Protein AF-A0A482R9D9-F1 (afdb_monomer)

Sequence (115 aa):
MQRAQAAQKQSKVKNYYKILDVPRTASDQAIKKAFRKLALEWHPDKHPESTREQAEARFKDIGEAYEVLSDAEKRARYALAQRARARARVSIAVRHSRSTRNTRHPHSACACLQV

Mean predicted aligned error: 15.22 Å

Secondary structure (DSSP, 8-state):
---SSSSGGGS----HHHHTT--TT--HHHHHHHHHHHHHHT-TTSS-HHHHHHHHHHHHHHHHHHHHHS-HHHHHHHHHHHHHHHHTTTTSSSSSSS--S--------------

Nearest PDB structures (foldseek):
  5vso-assembly1_A  TM=8.821E-01  e=4.782E-05  Saccharomyces cerevisiae S288C
  6yxy-assembly1_BK  TM=8.591E-01  e=1.954E-04  Trypanosoma brucei brucei
  4j7z-assembly3_C  TM=9.010E-01  e=2.778E-04  Thermus thermophilus HB8
  8j07-assembly1_u  TM=9.062E-01  e=4.993E-04  Homo sapiens
  7aoi-assembly1_BK  TM=9.151E-01  e=2.735E-03  Trypanosoma brucei

Foldseek 3Di:
DPDPPPVVVPPPPPPLCVLLVHDLPDDLVSLVVSLVVLCVVLPLVVDPPVCVVVSVVSNVSSVVSNVQPNDPVSSVVVVVVVVVVVVVVPPPPPPPPPPDPDDDDDPPDPDDDDD

Solvent-accessible surface area (backbone atoms only — not comparable to full-atom values): 7454 Å² total; per-residue (Å²): 142,87,78,77,74,74,70,70,75,76,73,74,79,72,57,42,43,68,70,54,72,42,63,95,82,58,52,66,69,54,54,56,51,36,49,55,52,51,52,64,71,37,33,62,88,84,40,61,79,92,46,31,66,60,23,52,54,49,45,52,55,42,52,56,28,44,66,47,59,69,33,70,65,55,40,49,53,50,52,50,52,50,53,55,57,51,61,70,64,73,74,78,79,80,79,78,86,82,79,88,87,80,80,81,82,79,89,75,74,93,78,82,77,91,130

Radius of gyration: 27.69 Å; Cα contacts (8 Å, |Δi|>4): 59; chains: 1; bounding box: 43×85×58 Å

Structure (mmCIF, N/CA/C/O backbone):
data_AF-A0A482R9D9-F1
#
_entry.id   AF-A0A482R9D9-F1
#
loop_
_atom_site.group_PDB
_atom_site.id
_atom_site.type_symbol
_atom_site.label_atom_id
_atom_site.label_alt_id
_atom_site.label_comp_id
_atom_site.label_asym_id
_atom_site.label_entity_id
_atom_site.label_seq_id
_atom_site.pdbx_PDB_ins_code
_atom_site.Cartn_x
_atom_site.Cartn_y
_atom_site.Cartn_z
_atom_site.occupancy
_atom_site.B_iso_or_equiv
_atom_site.auth_seq_id
_atom_site.auth_comp_id
_atom_site.auth_asym_id
_atom_site.auth_atom_id
_atom_site.pdbx_PDB_model_num
ATOM 1 N N . MET A 1 1 ? 16.441 -2.016 30.733 1.00 50.41 1 MET A N 1
ATOM 2 C CA . MET A 1 1 ? 15.624 -2.922 29.887 1.00 50.41 1 MET A CA 1
ATOM 3 C C . MET A 1 1 ? 15.366 -2.305 28.502 1.00 50.41 1 MET A C 1
ATOM 5 O O . MET A 1 1 ? 14.240 -1.956 28.188 1.00 50.41 1 MET A O 1
ATOM 9 N N . GLN A 1 2 ? 16.392 -2.138 27.655 1.00 55.41 2 GLN A N 1
ATOM 10 C CA . GLN A 1 2 ? 16.244 -1.537 26.311 1.00 55.41 2 GLN A CA 1
ATOM 11 C C . GLN A 1 2 ? 17.060 -2.323 25.274 1.00 55.41 2 GLN A C 1
ATOM 13 O O . GLN A 1 2 ? 18.058 -1.847 24.750 1.00 55.41 2 GLN A O 1
ATOM 18 N N . ARG A 1 3 ? 16.691 -3.583 25.020 1.00 53.22 3 ARG A N 1
ATOM 19 C CA . ARG A 1 3 ? 17.306 -4.392 23.943 1.00 53.22 3 ARG A CA 1
ATOM 20 C C . ARG A 1 3 ? 16.300 -5.164 23.077 1.00 53.22 3 ARG A C 1
ATOM 22 O O . ARG A 1 3 ? 16.701 -5.821 22.128 1.00 53.22 3 ARG A O 1
ATOM 29 N N . ALA A 1 4 ? 14.994 -5.025 23.324 1.00 57.03 4 ALA A N 1
ATOM 30 C CA . ALA A 1 4 ? 13.946 -5.743 22.583 1.00 57.03 4 ALA A CA 1
ATOM 31 C C . ALA A 1 4 ? 13.437 -5.020 21.313 1.00 57.03 4 ALA A C 1
ATOM 33 O O . ALA A 1 4 ? 12.684 -5.598 20.532 1.00 57.03 4 ALA A O 1
ATOM 34 N N . GLN A 1 5 ? 13.833 -3.764 21.077 1.00 56.53 5 GLN A N 1
ATOM 35 C CA . GLN A 1 5 ? 13.235 -2.925 20.023 1.00 56.53 5 GLN A CA 1
ATOM 36 C C . GLN A 1 5 ? 14.002 -2.914 18.686 1.00 56.53 5 GLN A C 1
ATOM 38 O O . GLN A 1 5 ? 13.522 -2.340 17.710 1.00 56.53 5 GLN A O 1
ATOM 43 N N . ALA A 1 6 ? 15.167 -3.564 18.595 1.00 50.94 6 ALA A N 1
ATOM 44 C CA . ALA A 1 6 ? 15.966 -3.582 17.364 1.00 50.94 6 ALA A CA 1
ATOM 45 C C . ALA A 1 6 ? 15.530 -4.667 16.355 1.00 50.94 6 ALA A C 1
ATOM 47 O O . ALA A 1 6 ? 15.716 -4.490 15.154 1.00 50.94 6 ALA A O 1
ATOM 48 N N . ALA A 1 7 ? 14.894 -5.753 16.812 1.00 52.06 7 ALA A N 1
ATOM 49 C CA . ALA A 1 7 ? 14.486 -6.868 15.948 1.00 52.06 7 ALA A CA 1
ATOM 50 C C . ALA A 1 7 ? 13.124 -6.656 15.255 1.00 52.06 7 ALA A C 1
ATOM 52 O O . ALA A 1 7 ? 12.888 -7.179 14.169 1.00 52.06 7 ALA A O 1
ATOM 53 N N . GLN A 1 8 ? 12.228 -5.846 15.832 1.00 55.16 8 GLN A N 1
ATOM 54 C CA . GLN A 1 8 ? 10.879 -5.639 15.279 1.00 55.16 8 GLN A CA 1
ATOM 55 C C . GLN A 1 8 ? 10.844 -4.677 14.078 1.00 55.16 8 GLN A C 1
ATOM 57 O O . GLN A 1 8 ? 9.853 -4.620 13.354 1.00 55.16 8 GLN A O 1
ATOM 62 N N . LYS A 1 9 ? 11.927 -3.931 13.823 1.00 51.56 9 LYS A N 1
ATOM 63 C CA . LYS A 1 9 ? 11.996 -2.960 12.716 1.00 51.56 9 LYS A CA 1
ATOM 64 C C . LYS A 1 9 ? 12.186 -3.597 11.334 1.00 51.56 9 LYS A C 1
ATOM 66 O O . LYS A 1 9 ? 12.034 -2.902 10.335 1.00 51.56 9 LYS A O 1
ATOM 71 N N . GLN A 1 10 ? 12.507 -4.890 11.251 1.00 47.66 10 GLN A N 1
ATOM 72 C CA . GLN A 1 10 ? 12.874 -5.536 9.982 1.00 47.66 10 GLN A CA 1
ATOM 73 C C . GLN A 1 10 ? 11.748 -6.333 9.306 1.00 47.66 10 GLN A C 1
ATOM 75 O O . GLN A 1 10 ? 11.897 -6.717 8.148 1.00 47.66 10 GLN A O 1
ATOM 80 N N . SER A 1 11 ? 10.606 -6.564 9.959 1.00 45.25 11 SER A N 1
ATOM 81 C CA . SER A 1 11 ? 9.610 -7.530 9.465 1.00 45.25 11 SER A CA 1
ATOM 82 C C . SER A 1 11 ? 8.280 -6.942 9.000 1.00 45.25 11 SER A C 1
ATOM 84 O O . SER A 1 11 ? 7.402 -7.704 8.603 1.00 45.25 11 SER A O 1
ATOM 86 N N . LYS A 1 12 ? 8.110 -5.614 8.932 1.00 55.97 12 LYS A N 1
ATOM 87 C CA . LYS A 1 12 ? 6.963 -5.032 8.215 1.00 55.97 12 LYS A CA 1
ATOM 88 C C . LYS A 1 12 ? 7.370 -4.622 6.805 1.00 55.97 12 LYS A C 1
ATOM 90 O O . LYS A 1 12 ? 7.306 -3.458 6.430 1.00 55.97 12 LYS A O 1
ATOM 95 N N . VAL A 1 13 ? 7.733 -5.608 5.979 1.00 56.97 13 VAL A N 1
ATOM 96 C CA . VAL A 1 13 ? 7.576 -5.455 4.525 1.00 56.97 13 VAL A CA 1
ATOM 97 C C . VAL A 1 13 ? 6.069 -5.395 4.273 1.00 56.97 13 VAL A C 1
ATOM 99 O O . VAL A 1 13 ? 5.420 -6.406 4.000 1.00 56.97 13 VAL A O 1
ATOM 102 N N . LYS A 1 14 ? 5.481 -4.211 4.483 1.00 66.81 14 LYS A N 1
ATOM 103 C CA . LYS A 1 14 ? 4.061 -3.963 4.260 1.00 66.81 14 LYS A CA 1
ATOM 104 C C . LYS A 1 14 ? 3.793 -4.223 2.785 1.00 66.81 14 LYS A C 1
ATOM 106 O O . LYS A 1 14 ? 4.326 -3.557 1.900 1.00 66.81 14 LYS A O 1
ATOM 111 N N . ASN A 1 15 ? 2.998 -5.247 2.507 1.00 81.25 15 ASN A N 1
ATOM 112 C CA . ASN A 1 15 ? 2.552 -5.513 1.151 1.00 81.25 15 ASN A CA 1
ATOM 113 C C . ASN A 1 15 ? 1.437 -4.515 0.830 1.00 81.25 15 ASN A C 1
ATOM 115 O O . ASN A 1 15 ? 0.270 -4.819 1.048 1.00 81.25 15 ASN A O 1
ATOM 119 N N . TYR A 1 16 ? 1.795 -3.337 0.317 1.00 83.31 16 TYR A N 1
ATOM 120 C CA . TYR A 1 16 ? 0.852 -2.265 -0.032 1.00 83.31 16 TYR A CA 1
ATOM 121 C C . TYR A 1 16 ? -0.272 -2.732 -0.970 1.00 83.31 16 TYR A C 1
ATOM 123 O O . TYR A 1 16 ? -1.428 -2.365 -0.791 1.00 83.31 16 TYR A O 1
ATOM 131 N N . TYR A 1 17 ? 0.046 -3.650 -1.885 1.00 84.50 17 TYR A N 1
ATOM 132 C CA . TYR A 1 17 ? -0.930 -4.320 -2.748 1.00 84.50 17 TYR A CA 1
ATOM 133 C C . TYR A 1 17 ? -1.989 -5.115 -1.966 1.00 84.50 17 TYR A C 1
ATOM 135 O O . TYR A 1 17 ? -3.152 -5.104 -2.340 1.00 84.50 17 TYR A O 1
ATOM 143 N N . LYS A 1 18 ? -1.612 -5.765 -0.855 1.00 84.62 18 LYS A N 1
ATOM 144 C CA . LYS A 1 18 ? -2.554 -6.509 -0.000 1.00 84.62 18 LYS A CA 1
ATOM 145 C C . LYS A 1 18 ? -3.402 -5.591 0.881 1.00 84.62 18 LYS A C 1
ATOM 147 O O . LYS A 1 18 ? -4.501 -5.968 1.243 1.00 84.62 18 LYS A O 1
ATOM 152 N N . ILE A 1 19 ? -2.888 -4.417 1.253 1.00 86.50 19 ILE A N 1
ATOM 153 C CA . ILE A 1 19 ? -3.621 -3.452 2.091 1.00 86.50 19 ILE A CA 1
ATOM 154 C C . ILE A 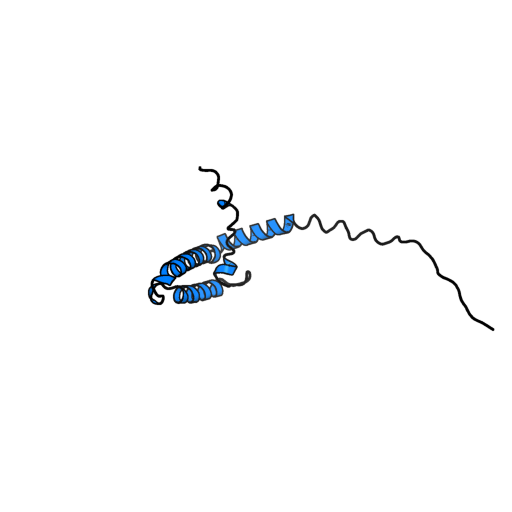1 19 ? -4.747 -2.794 1.288 1.00 86.50 19 ILE A C 1
ATOM 156 O O . ILE A 1 19 ? -5.839 -2.610 1.808 1.00 86.50 19 ILE A O 1
ATOM 160 N N . LEU A 1 20 ? -4.479 -2.471 0.021 1.00 85.75 20 LEU A N 1
ATOM 161 C CA . LEU A 1 20 ? -5.470 -1.906 -0.896 1.00 85.75 20 LEU A CA 1
ATOM 162 C C . LEU A 1 20 ? -6.340 -2.966 -1.592 1.00 85.75 20 LEU A C 1
ATOM 164 O O . LEU A 1 20 ? -7.180 -2.597 -2.404 1.00 85.75 20 LEU A O 1
ATOM 168 N N . ASP A 1 21 ? -6.111 -4.252 -1.314 1.00 84.69 21 ASP A N 1
ATOM 169 C CA . ASP A 1 21 ? -6.758 -5.389 -1.983 1.00 84.69 21 ASP A CA 1
ATOM 170 C C . ASP A 1 21 ? -6.676 -5.322 -3.523 1.00 84.69 21 ASP A C 1
ATOM 172 O O . ASP A 1 21 ? -7.627 -5.575 -4.259 1.00 84.69 21 ASP A O 1
ATOM 176 N N . VAL A 1 22 ? -5.508 -4.929 -4.041 1.00 86.62 22 VAL A N 1
ATOM 177 C CA . VAL A 1 22 ? -5.270 -4.788 -5.484 1.00 86.62 22 VAL A CA 1
ATOM 178 C C . VAL A 1 22 ? -4.218 -5.775 -5.984 1.00 86.62 22 VAL A C 1
ATOM 180 O O . VAL A 1 22 ? -3.195 -6.005 -5.328 1.00 86.62 22 VAL A O 1
ATOM 183 N N . PRO A 1 23 ? -4.397 -6.333 -7.196 1.00 84.25 23 PRO A N 1
ATOM 184 C CA . PRO A 1 23 ? -3.374 -7.166 -7.802 1.00 84.25 23 PRO A CA 1
ATOM 185 C C . PRO A 1 23 ? -2.125 -6.340 -8.132 1.00 84.25 23 PRO A C 1
ATOM 187 O O . PRO A 1 23 ? -2.173 -5.135 -8.378 1.00 84.25 23 PRO A O 1
ATOM 190 N N . ARG A 1 24 ? -0.972 -7.011 -8.208 1.00 78.44 24 ARG A N 1
ATOM 191 C CA . ARG A 1 24 ? 0.323 -6.375 -8.529 1.00 78.44 24 ARG A CA 1
ATOM 192 C C . ARG A 1 24 ? 0.378 -5.773 -9.938 1.00 78.44 24 ARG A C 1
ATOM 194 O O . ARG A 1 24 ? 1.260 -4.971 -10.221 1.00 78.44 24 ARG A O 1
ATOM 201 N N . THR A 1 25 ? -0.557 -6.168 -10.796 1.00 79.75 25 THR A N 1
ATOM 202 C CA . THR A 1 25 ? -0.753 -5.696 -12.171 1.00 79.75 25 THR A CA 1
ATOM 203 C C . THR A 1 25 ? -1.793 -4.577 -12.282 1.00 79.75 25 THR A C 1
ATOM 205 O O . THR A 1 25 ? -2.073 -4.128 -13.388 1.00 79.75 25 THR A O 1
ATOM 208 N N . ALA A 1 26 ? -2.388 -4.128 -11.170 1.00 81.19 26 ALA A N 1
ATOM 209 C CA . ALA A 1 26 ? -3.451 -3.125 -11.181 1.00 81.19 26 ALA A CA 1
ATOM 210 C C . ALA A 1 26 ? -2.982 -1.789 -11.774 1.00 81.19 26 ALA A C 1
ATOM 212 O O . ALA A 1 26 ? -1.929 -1.280 -11.400 1.00 81.19 26 ALA A O 1
ATOM 213 N N . SER A 1 27 ? -3.782 -1.168 -12.639 1.00 84.56 27 SER A N 1
ATOM 214 C CA . SER A 1 27 ? -3.523 0.195 -13.121 1.00 84.56 27 SER A CA 1
ATOM 215 C C . SER A 1 27 ? -3.767 1.243 -12.029 1.00 84.56 27 SER A C 1
ATOM 217 O O . SER A 1 27 ? -4.515 1.016 -11.078 1.00 84.56 27 SER A O 1
ATOM 219 N N . ASP A 1 28 ? -3.199 2.434 -12.198 1.00 84.88 28 ASP A N 1
ATOM 220 C CA . ASP A 1 28 ? -3.364 3.578 -11.288 1.00 84.88 28 ASP A CA 1
ATOM 221 C C . ASP A 1 28 ? -4.835 3.944 -11.048 1.00 84.88 28 ASP A C 1
ATOM 223 O O . ASP A 1 28 ? -5.231 4.311 -9.941 1.00 84.88 28 ASP A O 1
ATOM 227 N N . GLN A 1 29 ? -5.689 3.769 -12.061 1.00 86.75 29 GLN A N 1
ATOM 228 C CA . GLN A 1 29 ? -7.134 3.947 -11.916 1.00 86.75 29 GLN A CA 1
ATOM 229 C C . GLN A 1 29 ? -7.769 2.941 -10.945 1.00 86.75 29 GLN A C 1
ATOM 231 O O . GLN A 1 29 ? -8.663 3.313 -10.185 1.00 86.75 29 GLN A O 1
ATOM 236 N N . ALA A 1 30 ? -7.320 1.683 -10.944 1.00 88.19 30 ALA A N 1
ATOM 237 C CA . ALA A 1 30 ? -7.823 0.660 -10.030 1.00 88.19 30 ALA A CA 1
ATOM 238 C C . ALA A 1 30 ? -7.378 0.942 -8.588 1.00 88.19 30 ALA A C 1
ATOM 240 O O . ALA A 1 30 ? -8.194 0.853 -7.675 1.00 88.19 30 ALA A O 1
ATOM 241 N N . ILE A 1 31 ? -6.132 1.390 -8.399 1.00 88.12 31 ILE A N 1
ATOM 242 C CA . ILE A 1 31 ? -5.599 1.824 -7.098 1.00 88.12 31 ILE A CA 1
ATOM 243 C C . ILE A 1 31 ? -6.411 3.000 -6.537 1.00 88.12 31 ILE A C 1
ATOM 245 O O . ILE A 1 31 ? -6.853 2.958 -5.391 1.00 88.12 31 ILE A O 1
ATOM 249 N N . LYS A 1 32 ? -6.692 4.019 -7.362 1.00 88.69 32 LYS A N 1
ATOM 250 C CA . LYS A 1 32 ? -7.536 5.165 -6.978 1.00 88.69 32 LYS A CA 1
ATOM 251 C C . LYS A 1 32 ? -8.961 4.748 -6.612 1.00 88.69 32 LYS A C 1
ATOM 253 O O . LYS A 1 32 ? -9.522 5.265 -5.648 1.00 88.69 32 LYS A O 1
ATOM 258 N N . LYS A 1 33 ? -9.560 3.821 -7.367 1.00 90.62 33 LYS A N 1
ATOM 259 C CA . LYS A 1 33 ? -10.904 3.298 -7.071 1.00 90.62 33 LYS A CA 1
ATOM 260 C C . LYS A 1 33 ? -10.930 2.506 -5.760 1.00 90.62 33 LYS A C 1
ATOM 262 O O . LYS A 1 33 ? -11.851 2.708 -4.976 1.00 90.62 33 LYS A O 1
ATOM 267 N N . ALA A 1 34 ? -9.939 1.651 -5.515 1.00 90.81 34 ALA A N 1
ATOM 268 C CA . ALA A 1 34 ? -9.836 0.867 -4.284 1.00 90.81 34 ALA A CA 1
ATOM 269 C C . ALA A 1 34 ? -9.644 1.762 -3.051 1.00 90.81 34 ALA A C 1
ATOM 271 O O . ALA A 1 34 ? -10.377 1.623 -2.077 1.00 90.81 34 ALA A O 1
ATOM 272 N N . PHE A 1 35 ? -8.748 2.754 -3.135 1.00 90.31 35 PHE A N 1
ATOM 273 C CA . PHE A 1 35 ? -8.535 3.738 -2.069 1.00 90.31 35 PHE A CA 1
ATOM 274 C C . PHE A 1 35 ? -9.830 4.462 -1.681 1.00 90.31 35 PHE A C 1
ATOM 276 O O . PHE A 1 35 ? -10.153 4.552 -0.504 1.00 90.31 35 PHE A O 1
ATOM 283 N N . ARG A 1 36 ? -10.608 4.930 -2.667 1.00 89.56 36 ARG A N 1
ATOM 284 C CA . ARG A 1 36 ? -11.881 5.625 -2.410 1.00 89.56 36 ARG A CA 1
ATOM 285 C C . ARG A 1 36 ? -12.905 4.741 -1.700 1.00 89.56 36 ARG A C 1
ATOM 287 O O . ARG A 1 36 ? -13.601 5.233 -0.823 1.00 89.56 36 ARG A O 1
ATOM 294 N N . LYS A 1 37 ? -12.997 3.459 -2.069 1.00 89.81 37 LYS A N 1
ATOM 295 C CA . LYS A 1 37 ? -13.898 2.499 -1.410 1.00 89.81 37 LYS A CA 1
ATOM 296 C C . LYS A 1 37 ? -13.485 2.273 0.043 1.00 89.81 37 LYS A C 1
ATOM 298 O O . LYS A 1 37 ? -14.278 2.521 0.942 1.00 89.81 37 LYS A O 1
ATOM 303 N N . LEU A 1 38 ? -12.213 1.945 0.262 1.00 88.12 38 LEU A N 1
ATOM 304 C CA . LEU A 1 38 ? -11.675 1.673 1.594 1.00 88.12 38 LEU A CA 1
ATOM 305 C C . LEU A 1 38 ? -11.715 2.905 2.510 1.00 88.12 38 LEU A C 1
ATOM 307 O O . LEU A 1 38 ? -11.962 2.773 3.701 1.00 88.12 38 LEU A O 1
ATOM 311 N N . ALA A 1 39 ? -11.507 4.110 1.976 1.00 86.44 39 ALA A N 1
ATOM 312 C CA . ALA A 1 39 ? -11.599 5.346 2.751 1.00 86.44 39 ALA A CA 1
ATOM 313 C C . ALA A 1 39 ? -13.021 5.611 3.271 1.00 86.44 39 ALA A C 1
ATOM 315 O O . ALA A 1 39 ? -13.175 6.127 4.373 1.00 86.44 39 ALA A O 1
ATOM 316 N N . LEU A 1 40 ? -14.050 5.249 2.498 1.00 85.38 40 LEU A N 1
ATOM 317 C CA 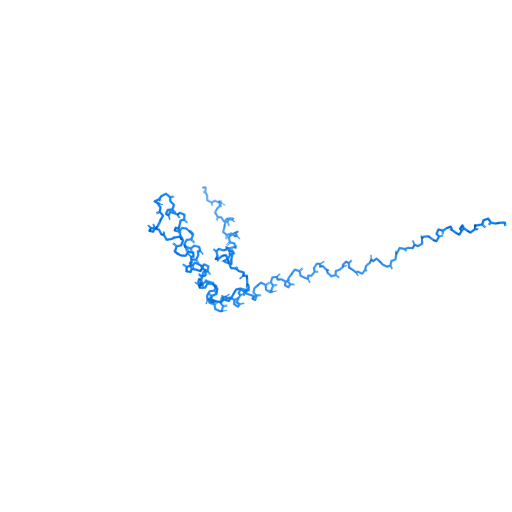. LEU A 1 40 ? -15.448 5.341 2.927 1.00 85.38 40 LEU A CA 1
ATOM 318 C C . LEU A 1 40 ? -15.798 4.249 3.943 1.00 85.38 40 LEU A C 1
ATOM 320 O O . LEU A 1 40 ? -16.549 4.506 4.880 1.00 85.38 40 LEU A O 1
ATOM 324 N N . GLU A 1 41 ? -15.244 3.048 3.767 1.00 83.00 41 GLU A N 1
ATOM 325 C CA . GLU A 1 41 ? -15.447 1.920 4.681 1.00 83.00 41 GLU A CA 1
ATOM 326 C C . GLU A 1 41 ? -14.782 2.141 6.036 1.00 83.00 41 GLU A C 1
ATOM 328 O O . GLU A 1 41 ? -15.373 1.800 7.050 1.00 83.00 41 GLU A O 1
ATOM 333 N N . TRP A 1 42 ? -13.587 2.730 6.075 1.00 85.94 42 TRP A N 1
ATOM 334 C CA . TRP A 1 42 ? -12.827 2.976 7.306 1.00 85.94 42 TRP A CA 1
ATOM 335 C C . TRP A 1 42 ? -12.964 4.416 7.821 1.00 85.94 42 TRP A C 1
ATOM 337 O O . TRP A 1 42 ? -12.107 4.895 8.562 1.00 85.94 42 TRP A O 1
ATOM 347 N N . HIS A 1 43 ? -14.028 5.127 7.440 1.00 79.88 43 HIS A N 1
ATOM 348 C CA . HIS A 1 43 ? -14.243 6.499 7.890 1.00 79.88 43 HIS A CA 1
ATOM 349 C C . HIS A 1 43 ? -14.716 6.537 9.359 1.00 79.88 43 HIS A C 1
AT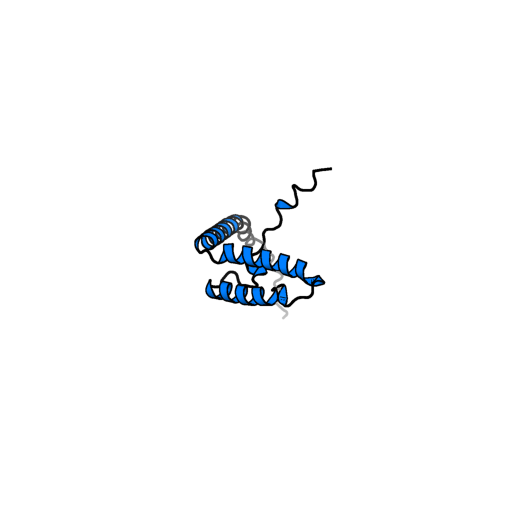OM 351 O O . HIS A 1 43 ? -15.715 5.890 9.684 1.00 79.88 43 HIS A O 1
ATOM 357 N N . PRO A 1 44 ? -14.076 7.323 10.248 1.00 76.12 44 PRO A N 1
ATOM 358 C CA . PRO A 1 44 ? -14.376 7.324 11.685 1.00 76.12 44 PRO A CA 1
ATOM 359 C C . PRO A 1 44 ? -15.771 7.867 12.045 1.00 76.12 44 PRO A C 1
ATOM 361 O O . PRO A 1 44 ? -16.206 7.686 13.172 1.00 76.12 44 PRO A O 1
ATOM 364 N N . ASP A 1 45 ? -16.472 8.506 11.103 1.00 80.25 45 ASP A N 1
ATOM 365 C CA . ASP A 1 45 ? -17.843 9.027 11.281 1.00 80.25 45 ASP A CA 1
ATOM 366 C C . ASP A 1 45 ? -18.925 7.934 11.261 1.00 80.25 45 ASP A C 1
ATOM 368 O O . ASP A 1 45 ? -19.969 8.075 11.884 1.00 80.25 45 ASP A O 1
ATOM 372 N N . LYS A 1 46 ? -18.687 6.822 10.550 1.00 71.56 46 LYS A N 1
ATOM 373 C CA . LYS A 1 46 ? -19.666 5.726 10.411 1.00 71.56 46 LYS A CA 1
ATOM 374 C C . LYS A 1 46 ? -19.450 4.590 11.411 1.00 71.56 46 LYS A C 1
ATOM 376 O O . LYS A 1 46 ? -20.245 3.653 11.432 1.00 71.56 46 LYS A O 1
ATOM 381 N N . HIS A 1 47 ? -18.385 4.658 12.208 1.00 70.12 47 HIS A N 1
ATOM 382 C CA . HIS A 1 47 ? -17.969 3.584 13.104 1.00 70.12 47 HIS A CA 1
ATOM 383 C C . HIS A 1 47 ? -18.106 3.994 14.569 1.00 70.12 47 HIS A C 1
ATOM 385 O O . HIS A 1 47 ? -17.683 5.092 14.930 1.00 70.12 47 HIS A O 1
ATOM 391 N N . PRO A 1 48 ? -18.649 3.117 15.430 1.00 72.75 48 PRO A N 1
ATOM 392 C CA . PRO A 1 48 ? -18.714 3.376 16.859 1.00 72.75 48 PRO A CA 1
ATOM 393 C C . PRO A 1 48 ? -17.304 3.524 17.444 1.00 72.75 48 PRO A C 1
ATOM 395 O O . PRO A 1 48 ? -16.335 2.920 16.969 1.00 72.75 48 PRO A O 1
ATOM 398 N N . GLU A 1 49 ? -17.204 4.310 18.511 1.00 66.06 49 GLU A N 1
ATOM 399 C CA . GLU A 1 49 ? -15.976 4.685 19.222 1.00 66.06 49 GLU A CA 1
ATOM 400 C C . GLU A 1 49 ? -15.043 3.506 19.562 1.00 66.06 49 GLU A C 1
ATOM 402 O O . GLU A 1 49 ? -13.825 3.648 19.468 1.00 66.06 49 GLU A O 1
ATOM 407 N N . SER A 1 50 ? -15.584 2.306 19.800 1.00 69.00 50 SER A N 1
ATOM 408 C CA . SER A 1 50 ? -14.812 1.071 20.027 1.00 69.00 50 SER A CA 1
ATOM 409 C C . SER A 1 50 ? -13.994 0.589 18.818 1.00 69.00 50 SER A C 1
ATOM 411 O O . SER A 1 50 ? -13.019 -0.143 18.974 1.00 69.00 50 SER A O 1
ATOM 413 N N . THR A 1 51 ? -14.378 0.980 17.602 1.00 73.12 51 THR A N 1
ATOM 414 C CA . THR A 1 51 ? -13.704 0.608 16.342 1.00 73.12 51 THR A CA 1
ATOM 415 C C . THR A 1 51 ? -12.940 1.765 15.703 1.00 73.12 51 THR A C 1
ATOM 417 O O . THR A 1 51 ? -12.235 1.562 14.714 1.00 73.12 51 THR A O 1
ATOM 420 N N . ARG A 1 52 ? -13.001 2.964 16.300 1.00 78.31 52 ARG A N 1
ATOM 421 C CA . ARG A 1 52 ? -12.347 4.177 15.791 1.00 78.31 52 ARG A CA 1
ATOM 422 C C . ARG A 1 52 ? -10.833 4.026 15.700 1.00 78.31 52 ARG A C 1
ATOM 424 O O . ARG A 1 52 ? -10.236 4.392 14.695 1.00 78.31 52 ARG A O 1
ATOM 431 N N . GLU A 1 53 ? -10.228 3.421 16.716 1.00 80.94 53 GLU A N 1
ATOM 432 C CA . GLU A 1 53 ? -8.780 3.199 16.777 1.00 80.94 53 GLU A CA 1
ATOM 433 C C . GLU A 1 53 ? -8.304 2.218 15.690 1.00 80.94 53 GLU A C 1
ATOM 435 O O . GLU A 1 53 ? -7.274 2.421 15.045 1.00 80.94 53 GLU A O 1
ATOM 440 N N . GLN A 1 54 ? -9.102 1.180 15.413 1.00 82.25 54 GLN A N 1
ATOM 441 C CA . GLN A 1 54 ? -8.818 0.229 14.337 1.00 82.25 54 GLN A CA 1
ATOM 442 C C . GLN A 1 54 ? -9.008 0.871 12.960 1.00 82.25 54 GLN A C 1
ATOM 444 O O . GLN A 1 54 ? -8.183 0.658 12.068 1.00 82.25 54 GLN A O 1
ATOM 449 N N . ALA A 1 55 ? -10.062 1.672 12.796 1.00 83.31 55 ALA A N 1
ATOM 450 C CA . ALA A 1 55 ? -10.331 2.407 11.569 1.00 83.31 55 ALA A CA 1
ATOM 451 C C . ALA A 1 55 ? -9.216 3.409 11.258 1.00 83.31 55 ALA A C 1
ATOM 453 O O . ALA A 1 55 ? -8.710 3.425 10.140 1.00 83.31 55 ALA A O 1
ATOM 454 N N . GLU A 1 56 ? -8.744 4.154 12.257 1.00 85.12 56 GLU A N 1
ATOM 455 C CA . GLU A 1 56 ? -7.626 5.087 12.114 1.00 85.12 56 GLU A CA 1
ATOM 456 C C . GLU A 1 56 ? -6.319 4.363 11.750 1.00 85.1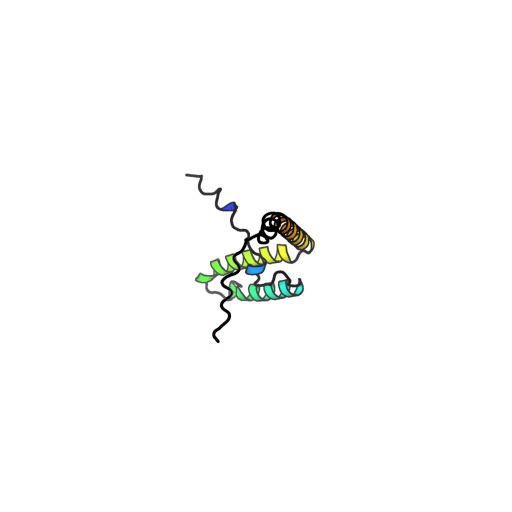2 56 GLU A C 1
ATOM 458 O O . GLU A 1 56 ? -5.619 4.762 10.812 1.00 85.12 56 GLU A O 1
ATOM 463 N N . ALA A 1 57 ? -6.016 3.244 12.418 1.00 86.00 57 ALA A N 1
ATOM 464 C CA . ALA A 1 57 ? -4.840 2.435 12.106 1.00 86.00 57 ALA A CA 1
ATOM 465 C C . ALA A 1 57 ? -4.875 1.901 10.661 1.00 86.00 57 ALA A C 1
ATOM 467 O O . ALA A 1 57 ? -3.874 1.977 9.941 1.00 86.00 57 ALA A O 1
ATOM 468 N N . ARG A 1 58 ? -6.034 1.400 10.210 1.00 85.31 58 ARG A N 1
ATOM 469 C CA . ARG A 1 58 ? -6.234 0.926 8.831 1.00 85.31 58 ARG A CA 1
ATOM 470 C C . ARG A 1 58 ? -6.158 2.065 7.826 1.00 85.31 58 ARG A C 1
ATOM 472 O O . ARG A 1 58 ? -5.473 1.917 6.816 1.00 85.31 58 ARG A O 1
ATOM 479 N N . PHE A 1 59 ? -6.787 3.198 8.117 1.00 87.44 59 PHE A N 1
ATOM 480 C CA . PHE A 1 59 ? -6.772 4.385 7.269 1.00 87.44 59 PHE A CA 1
ATOM 481 C C . PHE A 1 59 ? -5.344 4.894 7.043 1.00 87.44 59 PHE A C 1
ATOM 483 O O . PHE A 1 59 ? -4.957 5.184 5.910 1.00 87.44 59 PHE A O 1
ATOM 490 N N . LYS A 1 60 ? -4.516 4.899 8.095 1.00 87.69 60 LYS A N 1
ATOM 491 C CA . LYS A 1 60 ? -3.099 5.265 8.001 1.00 87.69 60 LYS A CA 1
ATOM 492 C C . LYS A 1 60 ? -2.304 4.307 7.107 1.00 87.69 60 LYS A C 1
ATOM 494 O O . LYS A 1 60 ? -1.537 4.758 6.258 1.00 87.69 60 LYS A O 1
ATOM 499 N N . ASP A 1 61 ? -2.498 2.994 7.258 1.00 88.56 61 ASP A N 1
ATOM 500 C CA . ASP A 1 61 ? -1.852 1.989 6.400 1.00 88.56 61 ASP A CA 1
ATOM 501 C C . ASP A 1 61 ? -2.329 2.091 4.928 1.00 88.56 61 ASP A C 1
ATOM 503 O O . ASP A 1 61 ? -1.523 1.923 4.010 1.00 88.56 61 ASP A O 1
ATOM 507 N N . ILE A 1 62 ? -3.609 2.407 4.686 1.00 89.00 62 ILE A N 1
ATOM 508 C CA . ILE A 1 62 ? -4.194 2.624 3.348 1.00 89.00 62 ILE A CA 1
ATOM 509 C C . ILE A 1 62 ? -3.611 3.878 2.678 1.00 89.00 62 ILE A C 1
ATOM 511 O O . ILE A 1 62 ? -3.251 3.831 1.499 1.00 89.00 62 ILE A O 1
ATOM 515 N N . GLY A 1 63 ? -3.481 4.983 3.419 1.00 89.06 63 GLY A N 1
ATOM 516 C CA . GLY A 1 63 ? -2.889 6.228 2.923 1.00 89.06 63 GLY A CA 1
ATOM 517 C C . GLY A 1 63 ? -1.423 6.059 2.524 1.00 89.06 63 GLY A C 1
ATOM 518 O O . GLY A 1 63 ? -1.038 6.428 1.414 1.00 89.06 63 GLY A O 1
ATOM 519 N N . GLU A 1 64 ? -0.628 5.407 3.378 1.00 87.38 64 GLU A N 1
ATOM 520 C CA . GLU A 1 64 ? 0.776 5.085 3.080 1.00 87.38 64 GLU A CA 1
ATOM 521 C C . GLU A 1 64 ? 0.890 4.193 1.828 1.00 87.38 64 GLU A C 1
ATOM 523 O O . GLU A 1 64 ? 1.731 4.428 0.960 1.00 87.38 64 GLU A O 1
ATOM 528 N N .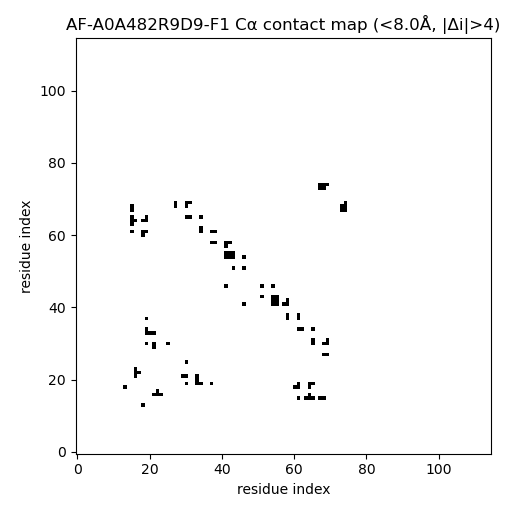 ALA A 1 65 ? 0.005 3.198 1.686 1.00 88.12 65 ALA A N 1
ATOM 529 C CA . ALA A 1 65 ? -0.031 2.334 0.509 1.00 88.12 65 ALA A CA 1
ATOM 530 C C . ALA A 1 65 ? -0.334 3.105 -0.782 1.00 88.12 65 ALA A C 1
ATOM 532 O O . ALA A 1 65 ? 0.315 2.876 -1.805 1.00 88.12 65 ALA A O 1
ATOM 533 N N . TYR A 1 66 ? -1.308 4.015 -0.741 1.00 89.25 66 TYR A N 1
ATOM 534 C CA . TYR A 1 66 ? -1.686 4.826 -1.892 1.00 89.25 66 TYR A CA 1
ATOM 535 C C . TYR A 1 66 ? -0.558 5.774 -2.316 1.00 89.25 66 TYR A C 1
ATOM 537 O O . TYR A 1 66 ? -0.253 5.849 -3.503 1.00 89.25 66 TYR A O 1
ATOM 545 N N . GLU A 1 67 ? 0.122 6.428 -1.374 1.00 85.81 67 GLU A N 1
ATOM 546 C CA . GLU A 1 67 ? 1.223 7.350 -1.686 1.00 85.81 67 GLU A CA 1
ATOM 547 C C . GLU A 1 67 ? 2.419 6.649 -2.356 1.00 85.81 67 GLU A C 1
ATOM 549 O O . GLU A 1 67 ? 3.103 7.222 -3.208 1.00 85.81 67 GLU A O 1
ATOM 554 N N . VAL A 1 68 ? 2.681 5.390 -1.996 1.00 83.19 68 VAL A N 1
ATOM 555 C CA . VAL A 1 68 ? 3.756 4.599 -2.611 1.00 83.19 68 VAL A CA 1
ATOM 556 C C . VAL A 1 68 ? 3.350 4.048 -3.981 1.00 83.19 68 VAL A C 1
ATOM 558 O O . VAL A 1 68 ? 4.200 3.930 -4.863 1.00 83.19 68 VAL A O 1
ATOM 561 N N . LEU A 1 69 ? 2.076 3.691 -4.170 1.00 82.00 69 LEU A N 1
ATOM 562 C CA . LEU A 1 69 ? 1.591 3.035 -5.390 1.00 82.00 69 LEU A CA 1
ATOM 563 C C . LEU A 1 69 ? 1.046 3.992 -6.455 1.00 82.00 69 LEU A C 1
ATOM 565 O O . LEU A 1 69 ? 1.004 3.602 -7.619 1.00 82.00 69 LEU A O 1
ATOM 569 N N . SER A 1 70 ? 0.634 5.204 -6.076 1.00 81.75 70 SER A N 1
ATOM 570 C CA . SER A 1 70 ? 0.137 6.232 -7.002 1.00 81.75 70 SER A CA 1
ATOM 571 C C . SER A 1 70 ? 1.256 6.951 -7.758 1.00 81.75 70 SER A C 1
ATOM 573 O O . SER A 1 70 ? 0.966 7.670 -8.713 1.00 81.75 70 SER A O 1
ATOM 575 N N . ASP A 1 71 ? 2.507 6.814 -7.319 1.00 82.69 71 ASP A N 1
ATOM 576 C CA . ASP A 1 71 ? 3.650 7.446 -7.962 1.00 82.69 71 ASP A CA 1
ATOM 577 C C . ASP A 1 71 ? 4.357 6.465 -8.912 1.00 82.69 71 ASP A C 1
ATOM 579 O O . ASP A 1 71 ? 4.801 5.377 -8.521 1.00 82.69 71 ASP A O 1
ATOM 583 N N . ALA A 1 72 ? 4.456 6.854 -10.185 1.00 75.44 72 ALA A N 1
ATOM 584 C CA . ALA A 1 72 ? 5.032 6.021 -11.237 1.00 75.44 72 ALA A CA 1
ATOM 585 C C . ALA A 1 72 ? 6.526 5.732 -11.002 1.00 75.44 72 ALA A C 1
ATOM 587 O O . ALA A 1 72 ? 7.004 4.641 -11.332 1.00 75.44 72 ALA A O 1
ATOM 588 N N . GLU A 1 73 ? 7.258 6.661 -10.383 1.00 76.88 73 GLU A N 1
ATOM 589 C CA . GLU A 1 73 ? 8.682 6.519 -10.097 1.00 76.88 73 GLU A CA 1
ATOM 590 C C . GLU A 1 73 ? 8.915 5.533 -8.944 1.00 76.88 73 GLU A C 1
ATOM 592 O O . GLU A 1 73 ? 9.715 4.597 -9.066 1.00 76.88 73 GLU A O 1
ATOM 597 N N . LYS A 1 74 ? 8.155 5.658 -7.848 1.00 75.69 74 LYS A N 1
ATOM 598 C CA . LYS A 1 74 ? 8.185 4.698 -6.729 1.00 75.69 74 LYS A CA 1
ATOM 599 C C . LYS A 1 74 ? 7.781 3.294 -7.186 1.00 75.69 74 LYS A C 1
ATOM 601 O O . LYS A 1 74 ? 8.427 2.308 -6.808 1.00 75.69 74 LYS A O 1
ATOM 606 N N . ARG A 1 75 ? 6.778 3.184 -8.064 1.00 73.00 75 ARG A N 1
ATOM 607 C CA . ARG A 1 75 ? 6.368 1.915 -8.685 1.00 73.00 75 ARG A CA 1
ATOM 608 C C . ARG A 1 75 ? 7.477 1.305 -9.541 1.00 73.00 75 ARG A C 1
ATOM 610 O O . ARG A 1 75 ? 7.727 0.102 -9.431 1.00 73.00 75 ARG A O 1
ATOM 617 N N . ALA A 1 76 ? 8.158 2.106 -10.358 1.00 75.62 76 ALA A N 1
ATOM 618 C CA . ALA A 1 76 ? 9.271 1.645 -11.182 1.00 75.62 76 ALA A CA 1
ATOM 619 C C . ALA A 1 76 ? 10.444 1.148 -10.322 1.00 75.62 76 ALA A C 1
ATOM 621 O O . ALA A 1 76 ? 10.952 0.048 -10.555 1.00 75.62 76 ALA A O 1
ATOM 622 N N . ARG A 1 77 ? 10.812 1.889 -9.267 1.00 75.38 77 ARG A N 1
ATOM 623 C CA . ARG A 1 77 ? 11.836 1.480 -8.287 1.00 75.38 77 ARG A CA 1
ATOM 624 C C . ARG A 1 77 ? 11.467 0.162 -7.603 1.00 75.38 77 ARG A C 1
ATOM 626 O O . ARG A 1 77 ? 12.313 -0.723 -7.476 1.00 75.38 77 ARG A O 1
ATOM 633 N N . TYR A 1 78 ? 10.200 -0.018 -7.225 1.00 71.38 78 TYR A N 1
ATOM 634 C CA . TYR A 1 78 ? 9.715 -1.270 -6.637 1.00 71.38 78 TYR A CA 1
ATOM 635 C C . TYR A 1 78 ? 9.751 -2.436 -7.638 1.00 71.38 78 TYR A C 1
ATOM 637 O O . TYR A 1 78 ? 10.202 -3.531 -7.298 1.00 71.38 78 TYR A O 1
ATOM 645 N N . ALA A 1 79 ? 9.329 -2.220 -8.887 1.00 70.25 79 ALA A N 1
ATOM 646 C CA . ALA A 1 79 ? 9.391 -3.233 -9.940 1.00 70.25 79 ALA A CA 1
ATOM 647 C C . ALA A 1 79 ? 10.840 -3.643 -10.260 1.00 70.25 79 ALA A C 1
ATOM 649 O O . ALA A 1 79 ? 11.129 -4.837 -10.377 1.00 70.25 79 ALA A O 1
ATOM 650 N N . LEU A 1 80 ? 11.760 -2.677 -10.334 1.00 75.62 80 LEU A N 1
ATOM 651 C CA . LEU A 1 80 ? 13.192 -2.906 -10.527 1.00 75.62 80 LEU A CA 1
ATOM 652 C C . LEU A 1 80 ? 13.801 -3.684 -9.353 1.00 75.62 80 LEU A C 1
ATOM 654 O O . LEU A 1 80 ? 14.468 -4.694 -9.575 1.00 75.62 80 LEU A O 1
ATOM 658 N N . ALA A 1 81 ? 13.508 -3.284 -8.112 1.00 69.75 81 ALA A N 1
ATOM 659 C CA . ALA A 1 81 ? 13.966 -3.981 -6.912 1.00 69.75 81 ALA A CA 1
ATOM 660 C C . ALA A 1 81 ? 13.456 -5.432 -6.857 1.00 69.75 81 ALA A C 1
ATOM 662 O O . ALA A 1 81 ? 14.199 -6.345 -6.497 1.00 69.75 81 ALA A O 1
ATOM 663 N N . GLN A 1 82 ? 12.207 -5.679 -7.261 1.00 64.38 82 GLN A N 1
ATOM 664 C CA . GLN A 1 82 ? 11.646 -7.030 -7.319 1.00 64.38 82 GLN A CA 1
ATOM 665 C C . GLN A 1 82 ? 12.263 -7.868 -8.450 1.00 64.38 82 GLN A C 1
ATOM 667 O O . GLN A 1 82 ? 12.561 -9.042 -8.232 1.00 64.38 82 GLN A O 1
ATOM 672 N N . ARG A 1 83 ? 12.519 -7.279 -9.629 1.00 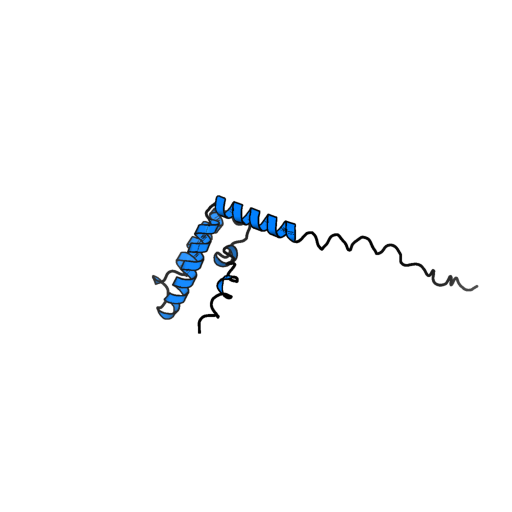61.94 83 ARG A N 1
ATOM 673 C CA . ARG A 1 83 ? 13.243 -7.941 -10.732 1.00 61.94 83 ARG A CA 1
ATOM 674 C C . ARG A 1 83 ? 14.683 -8.292 -10.337 1.00 61.94 83 ARG A C 1
ATOM 676 O O . ARG A 1 83 ? 15.139 -9.394 -10.635 1.00 61.94 83 ARG A O 1
ATOM 683 N N . ALA A 1 84 ? 15.368 -7.408 -9.613 1.00 64.00 84 ALA A N 1
ATOM 684 C CA . ALA A 1 84 ? 16.712 -7.652 -9.088 1.00 64.00 84 ALA A CA 1
ATOM 685 C C . ALA A 1 84 ? 16.727 -8.785 -8.042 1.00 64.00 84 ALA A C 1
ATOM 687 O O . ALA A 1 84 ? 17.546 -9.699 -8.131 1.00 64.00 84 ALA A O 1
ATOM 688 N N . ARG A 1 85 ? 15.759 -8.797 -7.112 1.00 57.94 85 ARG A N 1
ATOM 689 C CA . ARG A 1 85 ? 15.579 -9.886 -6.131 1.00 57.94 85 ARG A CA 1
ATOM 690 C C . ARG A 1 85 ? 15.241 -11.229 -6.785 1.00 57.94 85 ARG A C 1
ATOM 692 O O . ARG A 1 85 ? 15.697 -12.266 -6.311 1.00 57.94 85 ARG A O 1
ATOM 699 N N .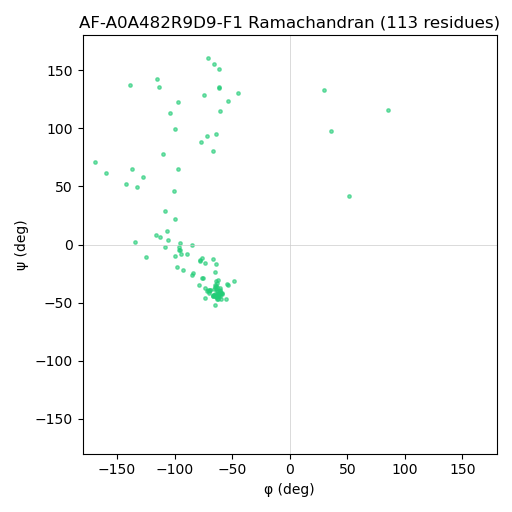 ALA A 1 86 ? 14.461 -11.227 -7.867 1.00 57.50 86 ALA A N 1
ATOM 700 C CA . ALA A 1 86 ? 14.134 -12.436 -8.623 1.00 57.50 86 ALA A CA 1
ATOM 701 C C . ALA A 1 86 ? 15.356 -13.003 -9.371 1.00 57.50 86 ALA A C 1
ATOM 703 O O . ALA A 1 86 ? 15.561 -14.215 -9.357 1.00 57.50 86 ALA A O 1
ATOM 704 N N . ARG A 1 87 ? 16.219 -12.145 -9.940 1.00 54.25 87 ARG A N 1
ATOM 705 C CA . ARG A 1 87 ? 17.481 -12.560 -10.585 1.00 54.25 87 ARG A CA 1
ATOM 706 C C . ARG A 1 87 ? 18.467 -13.233 -9.624 1.00 54.25 87 ARG A C 1
ATOM 708 O O . ARG A 1 87 ? 19.180 -14.135 -10.043 1.00 54.25 87 ARG A O 1
ATOM 715 N N . ALA A 1 88 ? 18.461 -12.869 -8.342 1.00 51.09 88 ALA A N 1
ATOM 716 C CA . ALA A 1 88 ? 19.309 -13.506 -7.330 1.00 51.09 88 ALA A CA 1
ATOM 717 C C . ALA A 1 88 ? 18.845 -14.922 -6.914 1.00 51.09 88 ALA A C 1
ATOM 719 O O . ALA A 1 88 ? 19.623 -15.667 -6.327 1.00 51.09 88 ALA A O 1
ATOM 720 N N . ARG A 1 89 ? 17.598 -15.323 -7.223 1.00 50.19 89 ARG A N 1
ATOM 721 C CA . ARG A 1 89 ? 17.048 -16.655 -6.881 1.00 50.19 89 ARG A CA 1
ATOM 722 C C . ARG A 1 89 ? 17.187 -17.688 -8.009 1.00 50.19 89 ARG A C 1
ATOM 724 O O . ARG A 1 89 ? 16.943 -18.867 -7.773 1.00 50.19 89 ARG A O 1
ATOM 731 N N . VAL A 1 90 ? 17.620 -17.281 -9.207 1.00 48.88 90 VAL A N 1
ATOM 732 C CA . VAL A 1 90 ? 17.808 -18.159 -10.386 1.00 48.88 90 VAL A CA 1
ATOM 733 C C . VAL A 1 90 ? 19.289 -18.535 -10.566 1.00 48.88 90 VAL A C 1
ATOM 735 O O . VAL A 1 90 ? 19.851 -18.470 -11.650 1.00 48.88 90 VAL A O 1
ATOM 738 N N . SER A 1 91 ? 19.952 -18.933 -9.481 1.00 46.69 91 SER A N 1
ATOM 739 C CA . SER A 1 91 ? 21.323 -19.479 -9.503 1.00 46.69 91 SER A CA 1
ATOM 740 C C . SER A 1 91 ? 21.438 -20.860 -8.841 1.00 46.69 91 SER A C 1
ATOM 742 O O . SER A 1 91 ? 22.439 -21.550 -9.025 1.00 46.69 91 SER A O 1
ATOM 744 N N . ILE A 1 92 ? 20.396 -21.321 -8.134 1.00 54.38 92 ILE A N 1
ATOM 745 C CA . ILE A 1 92 ? 20.395 -22.619 -7.431 1.00 54.38 92 ILE A CA 1
ATOM 746 C C . ILE A 1 92 ? 19.699 -23.739 -8.239 1.00 54.38 92 ILE A C 1
ATOM 748 O O . ILE A 1 92 ? 19.996 -24.910 -8.029 1.00 54.38 92 ILE A O 1
ATOM 752 N N . ALA A 1 93 ? 18.857 -23.427 -9.234 1.00 51.06 93 ALA A N 1
ATOM 753 C CA . ALA A 1 93 ? 17.989 -24.424 -9.885 1.00 51.06 93 ALA A CA 1
ATOM 754 C C . ALA A 1 93 ? 18.376 -24.866 -11.318 1.00 51.06 93 ALA A C 1
ATOM 756 O O . ALA A 1 93 ? 17.587 -25.543 -11.965 1.00 51.06 93 ALA A O 1
ATOM 757 N N . VAL A 1 94 ? 19.572 -24.542 -11.831 1.00 51.62 94 VAL A N 1
ATOM 758 C CA . VAL A 1 94 ? 20.027 -25.017 -13.169 1.00 51.62 94 VAL A CA 1
ATOM 759 C C . VAL A 1 94 ? 21.099 -26.121 -13.088 1.00 51.62 94 VAL A C 1
ATOM 761 O O . VAL A 1 94 ? 21.574 -26.609 -14.107 1.00 51.62 94 VAL A O 1
ATOM 764 N N . ARG A 1 95 ? 21.462 -26.603 -11.888 1.00 51.38 95 ARG A N 1
ATOM 765 C CA . ARG A 1 95 ? 22.498 -27.650 -11.735 1.00 51.38 95 ARG A CA 1
ATOM 766 C C . ARG A 1 95 ? 22.015 -29.101 -11.606 1.00 51.38 95 ARG A C 1
ATOM 768 O O . ARG A 1 95 ? 22.868 -29.976 -11.572 1.00 51.38 95 ARG A O 1
ATOM 775 N N . HIS A 1 96 ? 20.711 -29.393 -11.595 1.00 54.06 96 HIS A N 1
ATOM 776 C CA . HIS A 1 96 ? 20.221 -30.766 -11.340 1.00 54.06 96 HIS A CA 1
ATOM 777 C C . HIS A 1 96 ? 19.464 -31.464 -12.487 1.00 54.06 96 HIS A C 1
ATOM 779 O O . HIS A 1 96 ? 18.990 -32.576 -12.293 1.00 54.06 96 HIS A O 1
ATOM 785 N N . SER A 1 97 ? 19.406 -30.906 -13.704 1.00 48.47 97 SER A N 1
ATOM 786 C CA . SER A 1 97 ? 18.781 -31.582 -14.865 1.00 48.47 97 SER A CA 1
ATOM 787 C C . SER A 1 97 ? 19.775 -32.081 -15.927 1.00 48.47 97 SER A C 1
ATOM 789 O O . SER A 1 97 ? 19.442 -32.184 -17.105 1.00 48.47 97 SER A O 1
ATOM 791 N N . ARG A 1 98 ? 21.009 -32.429 -15.531 1.00 53.78 98 ARG A N 1
ATOM 792 C CA . ARG A 1 98 ? 21.956 -33.179 -16.382 1.00 53.78 98 ARG A CA 1
ATOM 793 C C . ARG A 1 98 ? 22.607 -34.347 -15.632 1.00 53.78 98 ARG A C 1
ATOM 795 O O . ARG A 1 98 ? 23.822 -34.463 -15.640 1.00 53.78 98 ARG A O 1
ATOM 802 N N . SER A 1 99 ? 21.836 -35.202 -14.956 1.00 52.28 99 SER A N 1
ATOM 803 C CA . SER A 1 99 ? 22.377 -36.493 -14.489 1.00 52.28 99 SER A CA 1
ATOM 804 C C . SER A 1 99 ? 21.294 -37.537 -14.193 1.00 52.28 99 SER A C 1
ATOM 806 O O . SER A 1 99 ? 21.150 -38.002 -13.071 1.00 52.28 99 SER A O 1
ATOM 808 N N . THR A 1 100 ? 20.517 -37.919 -15.208 1.00 56.47 100 THR A N 1
ATOM 809 C CA . THR A 1 100 ? 19.808 -39.217 -15.244 1.00 56.47 100 THR A CA 1
ATOM 810 C C . THR A 1 100 ? 19.819 -39.776 -16.670 1.00 56.47 100 THR A C 1
ATOM 812 O O . THR A 1 100 ? 18.800 -40.128 -17.250 1.00 56.47 100 THR A O 1
ATOM 815 N N . ARG A 1 101 ? 21.005 -39.849 -17.281 1.00 54.81 101 ARG A N 1
ATOM 816 C CA . ARG A 1 101 ? 21.228 -40.683 -18.472 1.00 54.81 101 ARG A CA 1
ATOM 817 C C . ARG A 1 101 ? 22.430 -41.589 -18.243 1.00 54.81 101 ARG A C 1
ATOM 819 O O . ARG A 1 101 ? 23.405 -41.478 -18.967 1.00 54.81 101 ARG A O 1
ATOM 826 N N . ASN A 1 102 ? 22.386 -42.417 -17.198 1.00 61.56 102 ASN A N 1
ATOM 827 C CA . ASN A 1 102 ? 23.223 -43.617 -17.101 1.00 61.56 102 ASN A CA 1
ATOM 828 C C . ASN A 1 102 ? 22.786 -44.520 -15.930 1.00 61.56 102 ASN A C 1
ATOM 830 O O . ASN A 1 102 ? 23.485 -44.616 -14.924 1.00 61.56 102 ASN A O 1
ATOM 834 N N . THR A 1 103 ? 21.636 -45.186 -16.035 1.00 56.72 103 THR A N 1
ATOM 835 C CA . THR A 1 103 ? 21.419 -46.441 -15.301 1.00 56.72 103 THR A CA 1
ATOM 836 C C . THR A 1 103 ? 21.549 -47.586 -16.293 1.00 56.72 103 THR A C 1
ATOM 838 O O . THR A 1 103 ? 20.798 -47.712 -17.258 1.00 56.72 103 THR A O 1
ATOM 841 N N . ARG A 1 104 ? 22.599 -48.374 -16.078 1.00 56.44 104 ARG A N 1
ATOM 842 C CA . ARG A 1 104 ? 22.887 -49.630 -16.765 1.00 56.44 104 ARG A CA 1
ATOM 843 C C . ARG A 1 104 ? 21.756 -50.640 -16.488 1.00 56.44 104 ARG A C 1
ATOM 845 O O . ARG A 1 104 ? 21.346 -50.748 -15.341 1.00 56.44 104 ARG A O 1
ATOM 852 N N . HIS A 1 105 ? 21.303 -51.325 -17.546 1.00 52.62 105 HIS A N 1
ATOM 853 C CA . HIS A 1 105 ? 20.933 -52.755 -17.669 1.00 52.62 105 HIS A CA 1
ATOM 854 C C . HIS A 1 105 ? 20.394 -53.503 -16.425 1.00 52.62 105 HIS A C 1
ATOM 856 O O . HIS A 1 105 ? 21.050 -53.516 -15.388 1.00 52.62 105 HIS A O 1
ATOM 862 N N . PRO A 1 106 ? 19.288 -54.267 -16.563 1.00 49.09 106 PRO A N 1
ATOM 863 C CA . PRO A 1 106 ? 19.396 -55.587 -17.197 1.00 49.09 106 PRO A CA 1
ATOM 864 C C . PRO A 1 106 ? 18.246 -55.910 -18.165 1.00 49.09 106 PRO A C 1
ATOM 866 O O . PRO A 1 106 ? 17.074 -55.678 -17.877 1.00 49.09 106 PRO A O 1
ATOM 869 N N . HIS A 1 107 ? 18.587 -56.489 -19.319 1.00 55.22 107 HIS A N 1
ATOM 870 C CA . HIS A 1 107 ? 17.614 -57.100 -20.222 1.00 55.22 107 HIS A CA 1
ATOM 871 C C . HIS A 1 107 ? 17.133 -58.397 -19.561 1.00 55.22 107 HIS A C 1
ATOM 873 O O . HIS A 1 107 ? 17.789 -59.436 -19.612 1.00 55.22 107 HIS A O 1
ATOM 879 N N . SER A 1 108 ? 16.028 -58.263 -18.834 1.00 51.00 108 SER A N 1
ATOM 880 C CA . SER A 1 108 ? 15.253 -59.348 -18.256 1.00 51.00 108 SER A CA 1
ATOM 881 C C . SER A 1 108 ? 14.877 -60.351 -19.347 1.00 51.00 108 SER A C 1
ATOM 883 O O . SER A 1 108 ? 14.285 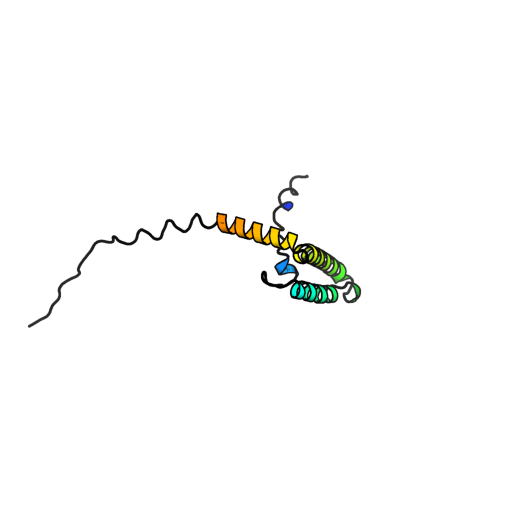-59.976 -20.355 1.00 51.00 108 SER A O 1
ATOM 885 N N . ALA A 1 109 ? 15.272 -61.602 -19.121 1.00 49.28 109 ALA A N 1
ATOM 886 C CA . ALA A 1 109 ? 14.601 -62.828 -19.536 1.00 49.28 109 ALA A CA 1
ATOM 887 C C . ALA A 1 109 ? 13.882 -62.808 -20.900 1.00 49.28 109 ALA A C 1
ATOM 889 O O . ALA A 1 109 ? 12.708 -62.462 -21.021 1.00 49.28 109 ALA A O 1
ATOM 890 N N . CYS A 1 110 ? 14.583 -63.325 -21.909 1.00 48.19 110 CYS A N 1
ATOM 891 C CA . CYS A 1 110 ? 13.971 -63.945 -23.076 1.00 48.19 110 CYS A CA 1
ATOM 892 C C . CYS A 1 110 ? 13.215 -65.202 -22.602 1.00 48.19 110 CYS A C 1
ATOM 894 O O . CYS A 1 110 ? 13.815 -66.256 -22.404 1.00 48.19 110 CYS A O 1
ATOM 896 N N . ALA A 1 111 ? 11.916 -65.064 -22.345 1.00 52.12 111 ALA A N 1
ATOM 897 C CA . ALA A 1 111 ? 10.981 -66.166 -22.153 1.00 52.12 111 ALA A CA 1
ATOM 898 C C . ALA A 1 111 ? 10.029 -66.203 -23.361 1.00 52.12 111 ALA A C 1
ATOM 900 O O 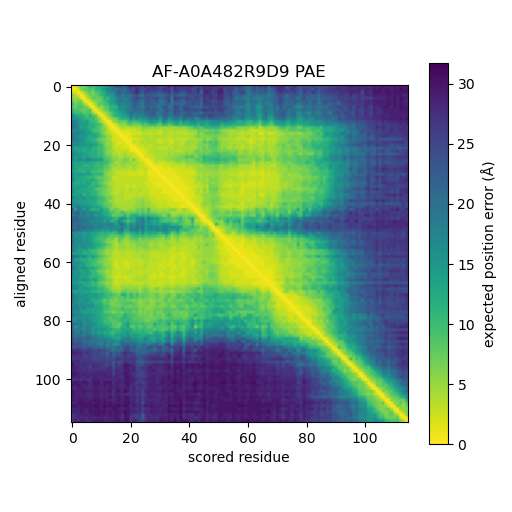. ALA A 1 111 ? 8.901 -65.725 -23.292 1.00 52.12 111 ALA A O 1
ATOM 901 N N . CYS A 1 112 ? 10.517 -66.740 -24.482 1.00 51.62 112 CYS A N 1
ATOM 902 C CA . CYS A 1 112 ? 9.684 -67.292 -25.554 1.00 51.62 112 CYS A CA 1
ATOM 903 C C . CYS A 1 112 ? 9.696 -68.813 -25.340 1.00 51.62 112 CYS A C 1
ATOM 905 O O . CYS A 1 112 ? 10.753 -69.428 -25.404 1.00 51.62 112 CYS A O 1
ATOM 907 N N . LEU A 1 113 ? 8.654 -69.370 -24.733 1.00 52.03 113 LEU A N 1
ATOM 908 C CA . LEU A 1 113 ? 7.420 -69.852 -25.360 1.00 52.03 113 LEU A CA 1
ATOM 909 C C . LEU A 1 113 ? 7.584 -71.290 -25.875 1.00 52.03 113 LEU A C 1
ATOM 911 O O . LEU A 1 113 ? 8.383 -71.580 -26.757 1.00 52.03 113 LEU A O 1
ATOM 915 N N . GLN A 1 114 ? 6.791 -72.152 -25.245 1.00 49.97 114 GLN A N 1
ATOM 916 C CA . GLN A 1 114 ? 6.480 -73.531 -25.594 1.00 49.97 114 GLN A CA 1
ATOM 917 C C . GLN A 1 114 ? 6.174 -73.692 -27.091 1.00 49.97 114 GLN A C 1
ATOM 919 O O . GLN A 1 114 ? 5.294 -72.991 -27.592 1.00 49.97 114 GLN A O 1
ATOM 924 N N . VAL A 1 115 ? 6.814 -74.662 -27.753 1.00 56.28 115 VAL A N 1
ATOM 925 C CA . VAL A 1 115 ? 6.138 -75.819 -28.377 1.00 56.28 115 VAL A CA 1
ATOM 926 C C . VAL A 1 115 ? 7.145 -76.922 -28.691 1.00 56.28 115 VAL A C 1
ATOM 928 O O . VAL A 1 115 ? 8.257 -76.585 -29.153 1.00 56.28 115 VAL A O 1
#

pLDDT: mean 70.31, std 15.07, range [45.25, 90.81]